Protein AF-A0AAW2X6I9-F1 (afdb_monomer)

Sequence (83 aa):
MAPYEALYGRRCRSPVCWDIEGLRQLEGPELVQETVEKIQIVKKCLKAAQDRQKSYVDKHRREMEYEVGDKVFLKGLAIGREF

Secondary structure (DSSP, 8-state):
--HHHHHHSS----GGG--HHHHHHHS-HHHHHHHHHHHHHHHHHHHHHHHHHHHHHHHHHS-----TT--------------

Radius of gyration: 26.08 Å; Cα contacts (8 Å, |Δi|>4): 17; chains: 1; bounding box: 50×42×64 Å

Solvent-accessible surface area (backbone atoms only — not comparable to full-atom values): 5428 Å² total; per-residue (Å²): 132,58,75,61,33,76,76,66,76,42,83,72,82,44,86,89,54,57,45,70,66,57,49,41,74,75,40,56,67,66,60,45,51,56,50,52,52,52,51,52,52,52,52,52,53,52,49,54,51,50,53,53,53,48,51,56,51,52,64,72,68,46,86,81,85,80,64,98,85,68,90,76,86,78,86,77,78,86,71,83,78,87,129

Organism: NCBI:txid2727402

Mean predicted aligned error: 15.66 Å
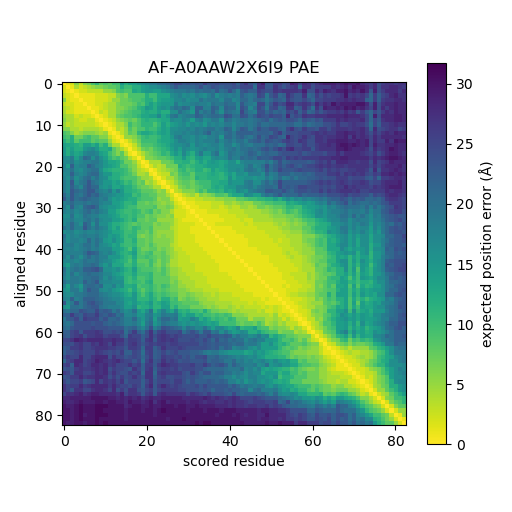
Foldseek 3Di:
DDPVCVVPVDDDPDPVPCPLVVVCVVPPPVVSVVVVVVVVVVVVVVVVVVVVVVVVVVVVPDDDDDDDPDDDDDDDDPPDDDD

pLDDT: mean 76.71, std 13.93, range [41.31, 97.19]

Structure (mmCIF, N/CA/C/O backbone):
data_AF-A0AAW2X6I9-F1
#
_entry.id   AF-A0AAW2X6I9-F1
#
loop_
_atom_site.group_PDB
_atom_site.id
_atom_site.type_symbol
_atom_site.label_atom_id
_atom_site.label_alt_id
_atom_site.label_comp_id
_atom_site.label_asym_id
_atom_site.label_entity_id
_atom_site.label_seq_id
_atom_site.pdbx_PDB_ins_code
_atom_site.Cartn_x
_atom_site.Cartn_y
_atom_site.Cartn_z
_atom_site.occupancy
_atom_site.B_iso_or_equiv
_atom_site.auth_seq_id
_atom_site.auth_comp_id
_atom_site.auth_asym_id
_atom_site.auth_atom_id
_atom_site.pdbx_PDB_model_num
ATOM 1 N N . MET A 1 1 ? -23.837 -12.862 2.749 1.00 62.75 1 MET A N 1
ATOM 2 C CA . MET A 1 1 ? -23.939 -13.458 4.096 1.00 62.75 1 MET A CA 1
ATOM 3 C C . MET A 1 1 ? -22.887 -14.545 4.193 1.00 62.75 1 MET A C 1
ATOM 5 O O . MET A 1 1 ? -22.814 -15.355 3.272 1.00 62.75 1 MET A O 1
ATOM 9 N N . ALA A 1 2 ? -22.012 -14.507 5.199 1.00 72.19 2 ALA A N 1
ATOM 10 C CA . ALA A 1 2 ? -20.973 -15.531 5.337 1.00 72.19 2 ALA A CA 1
ATOM 11 C C . ALA A 1 2 ? -21.609 -16.881 5.746 1.00 72.19 2 ALA A C 1
ATOM 13 O O . ALA A 1 2 ? -22.609 -16.865 6.466 1.00 72.19 2 A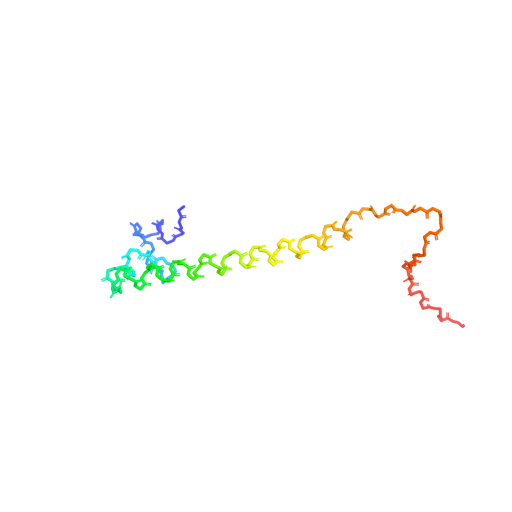LA A O 1
ATOM 14 N N . PRO A 1 3 ? -21.053 -18.044 5.345 1.00 83.12 3 PRO A N 1
ATOM 15 C CA . PRO A 1 3 ? -21.659 -19.360 5.605 1.00 83.12 3 PRO A CA 1
ATOM 16 C C . PRO A 1 3 ? -22.022 -19.625 7.076 1.00 83.12 3 PRO A C 1
ATOM 18 O O . PRO A 1 3 ? -23.049 -20.222 7.377 1.00 83.12 3 PRO A O 1
ATOM 21 N N . TYR A 1 4 ? -21.214 -19.123 8.008 1.00 80.19 4 TYR A N 1
ATOM 22 C CA . TYR A 1 4 ? -21.453 -19.246 9.447 1.00 80.19 4 TYR A CA 1
ATOM 23 C C . TYR A 1 4 ? -22.690 -18.471 9.933 1.00 80.19 4 TYR A C 1
ATOM 25 O O . TYR A 1 4 ? -23.427 -18.967 10.781 1.00 80.19 4 TYR A O 1
ATOM 33 N N . GLU A 1 5 ? -22.953 -17.278 9.390 1.00 87.81 5 GLU A N 1
ATOM 34 C CA . GLU A 1 5 ? -24.114 -16.463 9.782 1.00 87.81 5 GLU A CA 1
ATOM 35 C C . GLU A 1 5 ? -25.426 -17.132 9.361 1.00 87.81 5 GLU A C 1
ATOM 37 O O . GLU A 1 5 ? -26.407 -17.081 10.097 1.00 87.81 5 GLU A O 1
ATOM 42 N N . ALA A 1 6 ? -25.420 -17.812 8.211 1.00 86.50 6 ALA A N 1
ATOM 43 C CA . ALA A 1 6 ? -26.562 -18.577 7.723 1.00 86.50 6 ALA A CA 1
ATOM 44 C C . ALA A 1 6 ? -26.843 -19.833 8.567 1.00 86.50 6 ALA A C 1
ATOM 46 O O . ALA A 1 6 ? -28.002 -20.178 8.770 1.00 86.50 6 ALA A O 1
ATOM 47 N N . LEU A 1 7 ? -25.800 -20.501 9.073 1.00 87.12 7 LEU A N 1
ATOM 48 C CA . LEU A 1 7 ? -25.941 -21.725 9.871 1.00 87.12 7 LEU A CA 1
ATOM 49 C C . LEU A 1 7 ? -26.362 -21.459 11.318 1.00 87.12 7 LEU A C 1
ATOM 51 O O . LEU A 1 7 ? -27.140 -22.223 11.882 1.00 87.12 7 LEU A O 1
ATOM 55 N N . TYR A 1 8 ? -25.835 -20.398 11.930 1.00 85.00 8 TYR A N 1
ATOM 56 C CA . TYR A 1 8 ? -25.990 -20.171 13.370 1.00 85.00 8 TYR A CA 1
ATOM 57 C C . TYR A 1 8 ? -26.818 -18.935 13.719 1.00 85.00 8 TYR A C 1
ATOM 59 O O . TYR A 1 8 ? -27.046 -18.684 14.903 1.00 85.00 8 TYR A O 1
ATOM 67 N N . GLY A 1 9 ? -27.221 -18.122 12.735 1.00 84.56 9 GLY A N 1
ATOM 68 C CA . GLY A 1 9 ? -27.974 -16.885 12.969 1.00 84.56 9 GLY A CA 1
ATOM 69 C C . GLY A 1 9 ? -27.223 -15.852 13.819 1.00 84.56 9 GLY A C 1
ATOM 70 O O . GLY A 1 9 ? -27.818 -14.897 14.313 1.00 84.56 9 GLY A O 1
ATOM 71 N N . ARG A 1 10 ? -25.913 -16.043 14.028 1.00 78.12 10 ARG A N 1
ATOM 72 C CA . ARG A 1 10 ? -25.041 -15.150 14.795 1.00 78.12 10 ARG A CA 1
ATOM 73 C C . ARG A 1 10 ? -23.954 -14.590 13.895 1.00 78.12 10 ARG A C 1
ATOM 75 O O . ARG A 1 10 ? -23.403 -15.298 13.056 1.00 78.12 10 ARG A O 1
ATOM 82 N N . ARG A 1 11 ? -23.619 -13.318 14.114 1.00 74.62 11 ARG A N 1
ATOM 83 C CA . ARG A 1 11 ? -22.498 -12.640 13.450 1.00 74.62 11 ARG A CA 1
ATOM 84 C C . ARG A 1 11 ? -21.203 -13.391 13.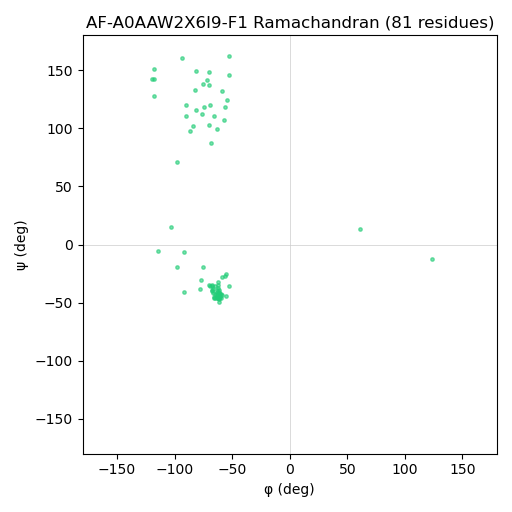767 1.00 74.62 11 ARG A C 1
ATOM 86 O O . ARG A 1 11 ? -20.952 -13.719 14.930 1.00 74.62 11 ARG A O 1
ATOM 93 N N . CYS A 1 12 ? -20.389 -13.667 12.748 1.00 71.56 12 CYS A N 1
ATOM 94 C CA . CYS A 1 12 ? -19.065 -14.260 12.939 1.00 71.56 12 CYS A CA 1
ATOM 95 C C . CYS A 1 12 ? -18.228 -13.418 13.909 1.00 71.56 12 CYS A C 1
ATOM 97 O O . CYS A 1 12 ? -17.962 -12.252 13.633 1.00 71.56 12 CYS A O 1
ATOM 99 N N . ARG A 1 13 ? -17.722 -14.029 14.986 1.00 68.31 13 ARG A N 1
ATOM 100 C CA . ARG A 1 13 ? -16.619 -13.475 15.788 1.00 68.31 13 ARG A CA 1
ATOM 101 C C . ARG A 1 13 ? -15.309 -14.128 15.353 1.00 68.31 13 ARG A C 1
ATOM 103 O O . ARG A 1 13 ? -14.774 -14.986 16.043 1.00 68.31 13 ARG A O 1
ATOM 110 N N . SER A 1 14 ? -14.844 -13.787 14.157 1.00 65.19 14 SER A N 1
ATOM 111 C CA . SER A 1 14 ? -13.485 -14.134 13.729 1.00 65.19 14 SER A CA 1
ATOM 112 C C . SER A 1 14 ? -12.498 -13.107 14.311 1.00 65.19 14 SER A C 1
ATOM 114 O O . SER A 1 14 ? -12.887 -11.950 14.461 1.00 65.19 14 SER A O 1
ATOM 116 N N . PRO A 1 15 ? -11.235 -13.470 14.608 1.00 59.56 15 PRO A N 1
ATOM 117 C CA . PRO A 1 15 ? -10.190 -12.502 14.967 1.00 59.56 15 PRO A CA 1
ATOM 118 C C . PRO A 1 15 ? -9.984 -11.422 13.893 1.00 59.56 15 PRO A C 1
ATOM 120 O O . PRO A 1 15 ? -9.615 -10.297 14.195 1.00 59.56 15 PRO A O 1
ATOM 123 N N . VAL A 1 16 ? -10.285 -11.747 12.632 1.00 58.38 16 VAL A N 1
ATOM 124 C CA . VAL A 1 16 ? -10.284 -10.802 11.500 1.00 58.38 16 VAL A CA 1
ATOM 125 C C . VAL A 1 16 ? -11.515 -9.879 11.531 1.00 58.38 16 VAL A C 1
ATOM 127 O O . VAL A 1 16 ? -11.517 -8.821 10.915 1.00 58.38 16 VAL A O 1
ATOM 130 N N . CYS A 1 17 ? -12.564 -10.272 12.257 1.00 55.31 17 CYS A N 1
ATOM 131 C CA . CYS A 1 17 ? -13.797 -9.519 12.486 1.00 55.31 17 CYS A CA 1
ATOM 132 C C . CYS A 1 17 ? -13.841 -8.876 13.882 1.00 55.31 17 CYS A C 1
ATOM 134 O O . CYS A 1 17 ? -14.921 -8.478 14.322 1.00 55.31 17 CYS A O 1
ATOM 136 N N . TRP A 1 18 ? -12.710 -8.794 14.598 1.00 59.22 18 TRP A N 1
ATOM 137 C CA . TRP A 1 18 ? -12.584 -7.815 15.672 1.00 59.22 18 TRP A CA 1
ATOM 138 C C . TRP A 1 18 ? -12.687 -6.450 15.022 1.00 59.22 18 TRP A C 1
ATOM 140 O O . TRP A 1 18 ? -11.760 -5.969 14.373 1.00 59.22 18 TRP A O 1
ATOM 150 N N . ASP A 1 19 ? -13.886 -5.892 15.117 1.00 60.47 19 ASP A N 1
ATOM 151 C CA . ASP A 1 19 ? -14.149 -4.549 14.664 1.00 60.47 19 ASP A CA 1
ATOM 152 C C . ASP A 1 19 ? -13.130 -3.616 15.321 1.00 60.47 19 ASP A C 1
ATOM 154 O O . ASP A 1 19 ? -12.719 -3.827 16.469 1.00 60.47 19 ASP A O 1
ATOM 158 N N . ILE A 1 20 ? -12.724 -2.575 14.603 1.00 56.72 20 ILE A N 1
ATOM 159 C CA . ILE A 1 20 ? -11.809 -1.556 15.135 1.00 56.72 20 ILE A CA 1
ATOM 160 C C . ILE A 1 20 ? -12.398 -0.968 16.435 1.00 56.72 20 ILE A C 1
ATOM 162 O O . ILE A 1 20 ? -11.671 -0.538 17.325 1.00 56.72 20 ILE A O 1
ATOM 166 N N . GLU A 1 21 ? -13.723 -1.024 16.581 1.00 57.62 21 GLU A N 1
ATOM 167 C CA . GLU A 1 21 ? -14.473 -0.680 17.788 1.00 57.62 21 GLU A CA 1
ATOM 168 C C . GLU A 1 21 ? -14.154 -1.567 19.005 1.00 57.62 21 GLU A C 1
ATOM 170 O O . GLU A 1 21 ? -14.058 -1.052 20.118 1.00 57.62 21 GLU A O 1
ATOM 175 N N . GLY A 1 22 ? -13.933 -2.873 18.817 1.00 61.50 22 GLY A N 1
ATOM 176 C CA . GLY A 1 22 ? -13.516 -3.783 19.891 1.00 61.50 22 GLY A CA 1
ATOM 177 C C . GLY A 1 22 ? -12.081 -3.516 20.348 1.00 61.50 22 GLY A C 1
ATOM 178 O O . GLY A 1 22 ? -11.793 -3.572 21.540 1.00 61.50 22 GLY A O 1
ATOM 179 N N . LEU A 1 23 ? -11.212 -3.132 19.408 1.00 60.44 23 LEU A N 1
ATOM 180 C CA . LEU A 1 23 ? -9.869 -2.631 19.708 1.00 60.44 23 LEU A CA 1
ATOM 181 C C . LEU A 1 23 ? -9.911 -1.274 20.426 1.00 60.44 23 LEU A C 1
ATOM 183 O O . LEU A 1 23 ? -9.177 -1.115 21.387 1.00 60.44 23 LEU A O 1
ATOM 187 N N . ARG A 1 24 ? -10.811 -0.346 20.057 1.00 58.97 24 ARG A N 1
ATOM 188 C CA . ARG A 1 24 ? -11.028 0.935 20.776 1.00 58.97 24 ARG A CA 1
ATOM 189 C C . ARG A 1 24 ? -11.508 0.775 22.211 1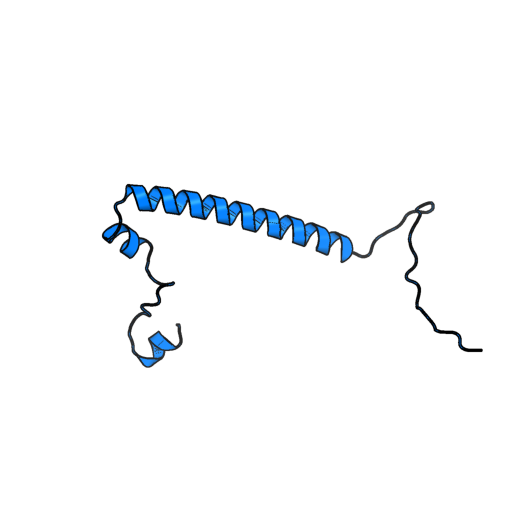.00 58.97 24 ARG A C 1
ATOM 191 O O . ARG A 1 24 ? -11.258 1.656 23.027 1.00 58.97 24 ARG A O 1
ATOM 198 N N . GLN A 1 25 ? -12.278 -0.273 22.494 1.00 62.78 25 GLN A N 1
ATOM 199 C CA . GLN A 1 25 ? -12.750 -0.548 23.852 1.00 62.78 25 GLN A CA 1
ATOM 200 C C . GLN A 1 25 ? -11.662 -1.166 24.733 1.00 62.78 25 GLN A C 1
ATOM 202 O O . GLN A 1 25 ? -11.691 -0.954 25.943 1.00 62.78 25 GLN A O 1
ATOM 207 N N . LEU A 1 26 ? -10.735 -1.933 24.149 1.00 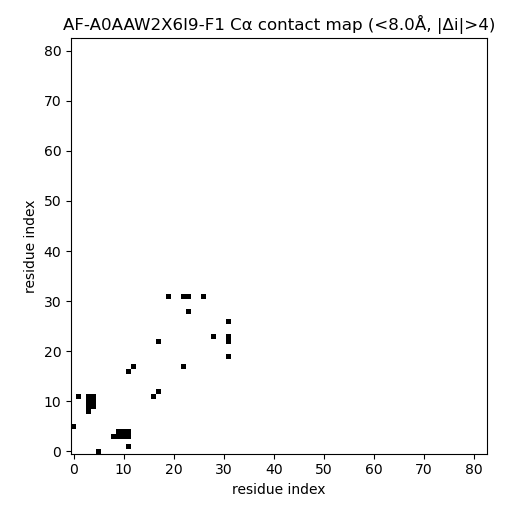67.06 26 LEU A N 1
ATOM 208 C CA . LEU A 1 26 ? -9.684 -2.640 24.887 1.00 67.06 26 LEU A CA 1
ATOM 209 C C . LEU A 1 26 ? -8.397 -1.816 25.015 1.00 67.06 26 LEU A C 1
ATOM 211 O O . LEU A 1 26 ? -7.764 -1.813 26.067 1.00 67.06 26 LEU A O 1
ATOM 215 N N . GLU A 1 27 ? -8.022 -1.125 23.942 1.00 65.50 27 GLU A N 1
ATOM 216 C CA . GLU A 1 27 ? -6.845 -0.274 23.844 1.00 65.50 27 GLU A CA 1
ATOM 217 C C . GLU A 1 27 ? -7.303 1.160 23.576 1.00 65.50 27 GLU A C 1
ATOM 219 O O . GLU A 1 27 ? -8.128 1.413 22.699 1.00 65.50 27 GLU A O 1
ATOM 224 N N . GLY A 1 28 ? -6.821 2.102 24.388 1.00 79.12 28 GLY A N 1
ATOM 225 C CA . GLY A 1 28 ? -7.309 3.479 24.415 1.00 79.12 28 GLY A CA 1
ATOM 226 C C . GLY A 1 28 ? -7.333 4.188 23.048 1.00 79.12 28 GLY A C 1
ATOM 227 O O . GLY A 1 28 ? -6.666 3.780 22.090 1.00 79.12 28 GLY A O 1
ATOM 228 N N . PRO A 1 29 ? -8.094 5.291 22.937 1.00 79.38 29 PRO A N 1
ATOM 229 C CA . PRO A 1 29 ? -8.339 5.974 21.669 1.00 79.38 29 PRO A CA 1
ATOM 230 C C . PRO A 1 29 ? -7.065 6.470 20.968 1.00 79.38 29 PRO A C 1
ATOM 232 O O . PRO A 1 29 ? -7.071 6.522 19.735 1.00 79.38 29 PRO A O 1
ATOM 235 N N . GLU A 1 30 ? -5.987 6.789 21.699 1.00 84.19 30 GLU A N 1
ATOM 236 C CA . GLU A 1 30 ? -4.711 7.192 21.089 1.00 84.19 30 GLU A CA 1
ATOM 237 C C . GLU A 1 30 ? -4.055 6.047 20.301 1.00 84.19 30 GLU A C 1
ATOM 239 O O . GLU A 1 30 ? -3.668 6.233 19.146 1.00 84.19 30 GLU A O 1
ATOM 244 N N . LEU A 1 31 ? -3.994 4.841 20.878 1.00 82.12 31 LEU A N 1
ATOM 245 C CA . LEU A 1 31 ? -3.380 3.670 20.237 1.00 82.12 31 LEU A CA 1
ATOM 246 C C . LEU A 1 31 ? -4.150 3.252 18.982 1.00 82.12 31 LEU A C 1
ATOM 248 O O . LEU A 1 31 ? -3.563 2.869 17.964 1.00 82.12 31 LEU A O 1
ATOM 252 N N . VAL A 1 32 ? -5.477 3.385 19.004 1.00 82.56 32 VAL A N 1
ATOM 253 C CA . VAL A 1 32 ? -6.283 3.121 17.808 1.00 82.56 32 VAL A CA 1
ATOM 254 C C . VAL A 1 32 ? -6.005 4.134 16.703 1.00 82.56 32 VAL A C 1
ATOM 256 O O . VAL A 1 32 ? -5.915 3.753 15.537 1.00 82.56 32 VAL A O 1
ATOM 259 N N . GLN A 1 33 ? -5.864 5.419 17.023 1.00 84.50 33 GLN A N 1
ATOM 260 C CA . GLN A 1 33 ? -5.542 6.420 16.003 1.00 84.50 33 GLN A CA 1
ATOM 261 C C . GLN A 1 33 ? -4.167 6.150 15.382 1.00 84.50 33 GLN A C 1
ATOM 263 O O . GLN A 1 33 ? -4.058 6.079 14.155 1.00 84.50 33 GLN A O 1
ATOM 268 N N . GLU A 1 34 ? -3.156 5.877 16.208 1.00 87.62 34 GLU A N 1
ATOM 269 C CA . GLU A 1 34 ? -1.802 5.577 15.735 1.00 87.62 34 GLU A CA 1
ATOM 270 C C . GLU A 1 34 ? -1.764 4.318 14.845 1.00 87.62 34 GLU A C 1
ATOM 272 O O . GLU A 1 34 ? -1.112 4.287 13.795 1.00 87.62 34 GLU A O 1
ATOM 277 N N . THR A 1 35 ? -2.494 3.265 15.224 1.00 86.06 35 THR A N 1
ATOM 278 C CA . THR A 1 35 ? -2.572 2.034 14.422 1.00 86.06 35 THR A CA 1
ATOM 279 C C . THR A 1 35 ? -3.308 2.256 13.104 1.00 86.06 35 THR A C 1
ATOM 281 O O . THR A 1 35 ? -2.851 1.768 12.066 1.00 86.06 35 THR A O 1
ATOM 284 N N . VAL A 1 36 ? -4.393 3.034 13.092 1.00 88.12 36 VAL A N 1
ATOM 285 C CA . VAL A 1 36 ? -5.116 3.383 11.860 1.00 88.12 36 VAL A CA 1
ATOM 286 C C . VAL A 1 36 ? -4.216 4.153 10.893 1.00 88.12 36 VAL A C 1
ATOM 288 O O . VAL A 1 36 ? -4.188 3.823 9.703 1.00 88.12 36 VAL A O 1
ATOM 291 N N . GLU A 1 37 ? -3.441 5.123 11.376 1.00 91.81 37 GLU A N 1
ATOM 292 C CA . GLU A 1 37 ? -2.493 5.877 10.549 1.00 91.81 37 GLU A CA 1
ATOM 293 C C . GLU A 1 37 ? -1.423 4.967 9.934 1.00 91.81 37 GLU A C 1
ATOM 295 O O . GLU A 1 37 ? -1.201 4.989 8.716 1.00 91.81 37 GLU A O 1
ATOM 300 N N . LYS A 1 38 ? -0.819 4.084 10.738 1.00 92.12 38 LYS A N 1
ATOM 301 C CA . LYS A 1 38 ? 0.164 3.102 10.251 1.00 92.12 38 LYS A CA 1
ATOM 302 C C . LYS A 1 38 ? -0.441 2.161 9.207 1.00 92.12 38 LYS A C 1
ATOM 304 O O . LYS A 1 38 ? 0.170 1.925 8.162 1.00 92.12 38 LYS A O 1
ATOM 309 N N . ILE A 1 39 ? -1.664 1.675 9.427 1.00 91.44 39 ILE A N 1
ATOM 310 C CA . ILE A 1 39 ? -2.384 0.830 8.461 1.00 91.44 39 ILE A CA 1
ATOM 311 C C . ILE A 1 39 ? -2.616 1.584 7.145 1.00 91.44 39 ILE A C 1
ATOM 313 O O . ILE A 1 39 ? -2.461 1.001 6.066 1.00 91.44 39 ILE A O 1
ATOM 317 N N . GLN A 1 40 ? -2.968 2.871 7.196 1.00 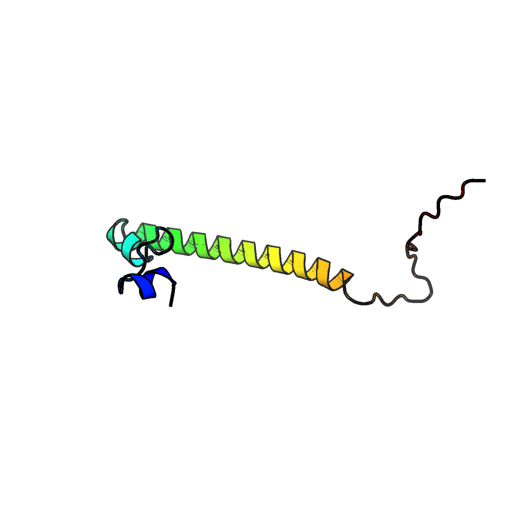93.88 40 GLN A N 1
ATOM 318 C CA . GLN A 1 40 ? -3.143 3.681 5.989 1.00 93.88 40 GLN A CA 1
ATOM 319 C C . GLN A 1 40 ? -1.838 3.826 5.200 1.00 93.88 40 GLN A C 1
ATOM 321 O O . GLN A 1 40 ? -1.861 3.717 3.970 1.00 93.88 40 GLN A O 1
ATOM 326 N N . ILE A 1 41 ? -0.706 4.029 5.879 1.00 96.00 41 ILE A N 1
ATOM 327 C CA . ILE A 1 41 ? 0.616 4.093 5.238 1.00 96.00 41 ILE A CA 1
ATOM 328 C C . ILE A 1 41 ? 0.929 2.766 4.539 1.00 96.00 41 ILE A C 1
ATOM 330 O O . ILE A 1 41 ? 1.240 2.756 3.347 1.00 96.00 41 ILE A O 1
ATOM 334 N N . VAL A 1 42 ? 0.765 1.640 5.237 1.00 96.38 42 VAL A N 1
ATOM 335 C CA . VAL A 1 42 ? 1.019 0.301 4.676 1.00 96.38 42 VAL A CA 1
ATOM 336 C C . VAL A 1 42 ? 0.139 0.034 3.453 1.00 96.38 42 VAL A C 1
ATOM 338 O O . VAL A 1 42 ? 0.639 -0.424 2.423 1.00 96.38 42 VAL A O 1
ATOM 341 N N . LYS A 1 43 ? -1.152 0.389 3.510 1.00 95.94 43 LYS A N 1
ATOM 342 C CA . LYS A 1 43 ? -2.071 0.272 2.365 1.00 95.94 43 LYS A CA 1
ATOM 343 C C . LYS A 1 43 ? -1.615 1.102 1.163 1.00 95.94 43 LYS A C 1
ATOM 345 O O . LYS A 1 43 ? -1.667 0.605 0.037 1.00 95.94 43 LYS A O 1
ATOM 350 N N . LYS A 1 44 ? -1.155 2.340 1.379 1.00 96.88 44 LYS A N 1
ATOM 351 C CA . LYS A 1 44 ? -0.621 3.197 0.303 1.00 96.88 44 LYS A CA 1
ATOM 352 C C . LYS A 1 44 ? 0.629 2.582 -0.329 1.00 96.88 44 LYS A C 1
ATOM 354 O O . LYS A 1 44 ? 0.707 2.515 -1.554 1.00 96.88 44 LYS A O 1
ATOM 359 N N . CYS A 1 45 ? 1.562 2.084 0.482 1.00 97.12 45 CYS A N 1
ATOM 360 C CA . CYS A 1 45 ? 2.781 1.428 0.002 1.00 97.12 45 CYS A CA 1
ATOM 361 C C . CYS A 1 45 ? 2.476 0.162 -0.813 1.00 97.12 45 CYS A C 1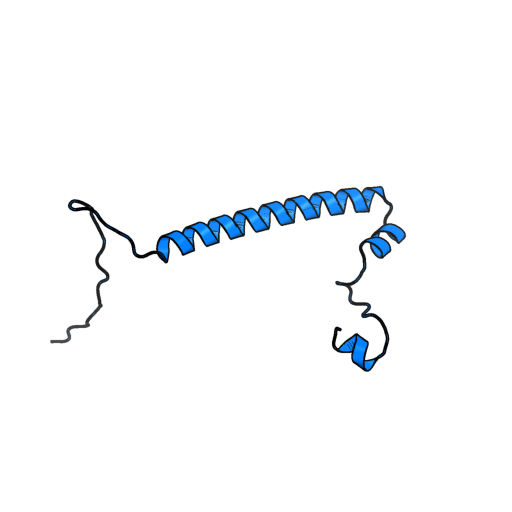
ATOM 363 O O . CYS A 1 45 ? 3.015 -0.005 -1.907 1.00 97.12 45 CYS A O 1
ATOM 365 N N . LEU A 1 46 ? 1.573 -0.694 -0.322 1.00 97.19 46 LEU A N 1
ATOM 366 C CA . LEU A 1 46 ? 1.127 -1.896 -1.035 1.00 97.19 46 LEU A CA 1
ATOM 367 C C . LEU A 1 46 ? 0.496 -1.556 -2.385 1.00 97.19 46 LEU A C 1
ATOM 369 O O . LEU A 1 46 ? 0.847 -2.166 -3.394 1.00 97.19 46 LEU A O 1
ATOM 373 N N . LYS A 1 47 ? -0.391 -0.557 -2.415 1.00 96.75 47 LYS A N 1
ATOM 374 C CA . LYS A 1 47 ? -1.032 -0.114 -3.655 1.00 96.75 47 LYS A CA 1
ATOM 375 C C . LYS A 1 47 ? -0.004 0.406 -4.661 1.00 96.75 47 LYS A C 1
ATOM 377 O O . LYS A 1 47 ? -0.003 -0.032 -5.803 1.00 96.75 47 LYS A O 1
ATOM 382 N N . ALA A 1 48 ? 0.933 1.246 -4.222 1.00 95.38 48 ALA A N 1
ATOM 383 C CA . ALA A 1 48 ? 1.997 1.751 -5.086 1.00 95.38 48 ALA A CA 1
ATOM 384 C C . ALA A 1 48 ? 2.892 0.628 -5.646 1.00 95.38 48 ALA A C 1
ATOM 386 O O . ALA A 1 48 ? 3.290 0.678 -6.809 1.00 95.38 48 ALA A O 1
ATOM 387 N N . ALA A 1 49 ? 3.206 -0.396 -4.846 1.00 95.00 49 ALA A N 1
ATOM 388 C CA . ALA A 1 49 ? 3.961 -1.558 -5.312 1.00 95.00 49 ALA A CA 1
ATOM 389 C C . ALA A 1 49 ? 3.175 -2.372 -6.355 1.00 95.00 49 ALA A C 1
ATOM 391 O O . ALA A 1 49 ? 3.727 -2.712 -7.404 1.00 95.00 49 ALA A O 1
ATOM 392 N N . GLN A 1 50 ? 1.885 -2.622 -6.108 1.00 95.44 50 GLN A N 1
ATOM 393 C CA . GLN A 1 50 ? 1.001 -3.300 -7.062 1.00 95.44 50 GLN A CA 1
ATOM 394 C C . GLN A 1 50 ? 0.876 -2.524 -8.375 1.00 95.44 50 GLN A C 1
ATOM 396 O O . GLN A 1 50 ? 1.008 -3.117 -9.444 1.00 95.44 50 GLN A O 1
ATOM 401 N N . ASP A 1 51 ? 0.690 -1.206 -8.313 1.00 94.25 51 ASP A N 1
ATOM 402 C CA . ASP A 1 51 ? 0.579 -0.352 -9.498 1.00 94.25 51 ASP A CA 1
ATOM 403 C C . ASP A 1 51 ? 1.877 -0.368 -10.326 1.00 94.25 51 ASP A C 1
ATOM 405 O O . ASP A 1 51 ? 1.832 -0.456 -11.556 1.00 94.25 51 ASP A O 1
ATOM 409 N N . ARG A 1 52 ? 3.051 -0.365 -9.673 1.00 89.62 52 ARG A N 1
ATOM 410 C CA . ARG A 1 52 ? 4.355 -0.519 -10.349 1.00 89.62 52 ARG A CA 1
ATOM 411 C C . ARG A 1 52 ? 4.481 -1.868 -11.050 1.00 89.62 52 ARG A C 1
ATOM 413 O O . ARG A 1 52 ? 4.904 -1.917 -12.205 1.00 89.62 52 ARG A O 1
ATOM 420 N N . GLN A 1 53 ? 4.109 -2.950 -10.370 1.00 88.81 53 GLN A N 1
ATOM 421 C CA . GLN A 1 53 ? 4.156 -4.294 -10.943 1.00 88.81 53 GLN A CA 1
ATOM 422 C C . GLN A 1 53 ? 3.200 -4.417 -12.134 1.00 88.81 53 GLN A C 1
ATOM 424 O O . GLN A 1 53 ? 3.578 -4.939 -13.182 1.00 88.81 53 GLN A O 1
ATOM 429 N N . LYS A 1 54 ? 1.989 -3.870 -12.002 1.00 88.56 54 LYS A N 1
ATOM 430 C CA . LYS A 1 54 ? 0.986 -3.845 -13.065 1.00 88.56 54 LYS A CA 1
ATOM 431 C C . LYS A 1 54 ? 1.457 -3.036 -14.274 1.00 88.56 54 LYS A C 1
ATOM 433 O O . LYS A 1 54 ? 1.355 -3.524 -15.386 1.00 88.56 54 LYS A O 1
ATOM 438 N N . SER A 1 55 ? 2.064 -1.869 -14.061 1.00 85.25 55 SER A N 1
ATOM 439 C CA . SER A 1 55 ? 2.690 -1.060 -15.118 1.00 85.25 55 SER A CA 1
ATOM 440 C C . SER A 1 55 ? 3.745 -1.836 -15.915 1.00 85.25 55 SER A C 1
ATOM 442 O O . SER A 1 55 ? 3.746 -1.783 -17.143 1.00 85.25 55 SER A O 1
ATOM 444 N N . TYR A 1 56 ? 4.619 -2.589 -15.240 1.00 78.06 56 TYR A N 1
ATOM 445 C CA . TYR A 1 56 ? 5.628 -3.411 -15.914 1.00 78.06 56 TYR A CA 1
ATOM 446 C C . TYR A 1 56 ? 4.990 -4.530 -16.745 1.00 78.06 56 TYR A C 1
ATOM 448 O O . TYR A 1 56 ? 5.334 -4.719 -17.907 1.00 78.06 56 TYR A O 1
ATOM 456 N N . VAL A 1 57 ? 4.013 -5.235 -16.172 1.00 78.31 57 VAL A N 1
ATOM 457 C CA . VAL A 1 57 ? 3.292 -6.307 -16.870 1.00 78.31 57 VAL A CA 1
ATOM 458 C C . VAL A 1 57 ? 2.484 -5.766 -18.051 1.00 78.31 57 VAL A C 1
ATOM 460 O O . VAL A 1 57 ? 2.506 -6.365 -19.121 1.00 78.31 57 VAL A O 1
ATOM 463 N N . ASP A 1 58 ? 1.804 -4.634 -17.890 1.00 79.44 58 ASP A N 1
ATOM 464 C CA . ASP A 1 58 ? 0.983 -4.024 -18.937 1.00 79.44 58 ASP A CA 1
ATOM 465 C C . ASP A 1 58 ? 1.844 -3.507 -20.100 1.00 79.44 58 ASP A C 1
ATOM 467 O O . ASP A 1 58 ? 1.442 -3.646 -21.253 1.00 79.44 58 ASP A O 1
ATOM 471 N N . LYS A 1 59 ? 3.046 -2.974 -19.832 1.00 71.88 59 LYS A N 1
ATOM 472 C CA . LYS A 1 59 ? 4.016 -2.605 -20.883 1.00 71.88 59 LYS A CA 1
ATOM 473 C C . LYS A 1 59 ? 4.470 -3.807 -21.710 1.00 71.88 59 LYS A C 1
ATOM 475 O O . LYS A 1 59 ? 4.665 -3.671 -22.910 1.00 71.88 59 LYS A O 1
ATOM 480 N N . HIS A 1 60 ? 4.588 -4.971 -21.080 1.00 66.88 60 HIS A N 1
ATOM 481 C CA . HIS A 1 60 ? 5.061 -6.201 -21.724 1.00 66.88 60 HIS A CA 1
ATOM 482 C C . HIS A 1 60 ? 3.924 -7.059 -22.295 1.00 66.88 60 HIS A C 1
ATOM 484 O O . HIS A 1 60 ? 4.186 -8.067 -22.946 1.00 66.88 60 HIS A O 1
ATOM 490 N N . ARG A 1 61 ? 2.665 -6.684 -22.030 1.00 64.88 61 ARG A N 1
ATOM 491 C CA . ARG A 1 61 ? 1.452 -7.316 -22.575 1.00 64.88 61 ARG A CA 1
ATOM 492 C C . ARG A 1 61 ? 0.863 -6.586 -23.778 1.00 64.88 61 ARG A C 1
ATOM 494 O O . ARG A 1 61 ? 0.056 -7.186 -24.481 1.00 64.88 61 ARG A O 1
ATOM 501 N N . ARG A 1 62 ? 1.205 -5.314 -23.995 1.00 64.81 62 ARG A N 1
ATOM 502 C CA . ARG A 1 62 ? 0.846 -4.604 -25.230 1.00 64.81 62 ARG A CA 1
ATOM 503 C C . ARG A 1 62 ? 1.694 -5.146 -26.378 1.00 64.81 62 ARG A C 1
ATOM 505 O O . ARG A 1 62 ? 2.870 -5.440 -26.175 1.00 64.81 62 ARG A O 1
ATOM 512 N N . GLU A 1 63 ? 1.098 -5.276 -27.560 1.00 65.44 63 GLU A N 1
ATOM 513 C CA . GLU A 1 63 ? 1.860 -5.507 -28.789 1.00 65.44 63 GLU A CA 1
ATOM 514 C C . GLU A 1 63 ? 2.871 -4.362 -28.922 1.00 65.44 63 GLU A C 1
ATOM 516 O O . GLU A 1 63 ? 2.505 -3.188 -28.883 1.00 65.44 63 GLU A O 1
ATOM 521 N N . MET A 1 64 ? 4.159 -4.704 -28.919 1.00 70.00 64 MET A N 1
ATOM 522 C CA . MET A 1 64 ? 5.235 -3.722 -28.958 1.00 70.00 64 MET A CA 1
ATOM 523 C C . MET A 1 64 ? 5.419 -3.302 -30.418 1.00 70.00 64 MET A C 1
ATOM 525 O O . MET A 1 64 ? 5.747 -4.137 -31.259 1.00 70.00 64 MET A O 1
ATOM 529 N N . GLU A 1 65 ? 5.154 -2.033 -30.723 1.00 74.94 65 GLU A N 1
ATOM 530 C CA . GLU A 1 65 ? 5.420 -1.440 -32.035 1.00 74.94 65 GLU A CA 1
ATOM 531 C C . GLU A 1 65 ? 6.895 -1.022 -32.094 1.00 74.94 65 GLU A C 1
ATOM 533 O O . GLU A 1 65 ? 7.411 -0.426 -31.147 1.00 74.94 65 GLU A O 1
ATOM 538 N N . TYR A 1 66 ? 7.580 -1.372 -33.182 1.00 79.06 66 TYR A N 1
ATOM 539 C CA . TYR A 1 66 ? 8.997 -1.073 -33.398 1.00 79.06 66 TYR A CA 1
ATOM 540 C C . TYR A 1 66 ? 9.155 -0.217 -34.650 1.00 79.06 66 TYR A C 1
ATOM 542 O O . TYR A 1 66 ? 8.472 -0.463 -35.650 1.00 79.06 66 TYR A O 1
ATOM 550 N N . GLU A 1 67 ? 10.076 0.743 -34.623 1.00 83.12 67 GLU A N 1
ATOM 551 C CA . GLU A 1 67 ? 10.414 1.541 -35.799 1.00 83.12 67 GLU A CA 1
ATOM 552 C C . GLU A 1 67 ? 11.606 0.950 -36.566 1.00 83.12 67 GLU A C 1
ATOM 554 O O . GLU A 1 67 ? 12.403 0.148 -36.064 1.00 83.12 67 GLU A O 1
ATOM 559 N N . VAL A 1 68 ? 11.735 1.339 -37.837 1.00 80.50 68 VAL A N 1
ATOM 560 C CA . VAL A 1 68 ? 12.842 0.896 -38.690 1.00 80.50 68 VAL A CA 1
ATOM 561 C C . VAL A 1 68 ? 14.156 1.464 -38.145 1.00 80.50 68 VAL A C 1
ATOM 563 O O . VAL A 1 68 ? 14.407 2.661 -38.236 1.00 80.50 68 VAL A O 1
ATOM 566 N N . GLY A 1 69 ? 15.011 0.588 -37.610 1.00 86.81 69 GLY A N 1
ATOM 567 C CA . GLY A 1 69 ? 16.295 0.950 -36.993 1.00 86.81 69 GLY A CA 1
ATOM 568 C C . GLY A 1 69 ? 16.450 0.472 -35.547 1.00 86.81 69 GLY A C 1
ATOM 569 O O . GLY A 1 69 ? 17.572 0.458 -35.032 1.00 86.81 69 GLY A O 1
ATOM 570 N N . ASP A 1 70 ? 15.366 0.017 -34.914 1.00 86.50 70 ASP A N 1
ATOM 571 C CA . ASP A 1 70 ? 15.397 -0.517 -33.553 1.00 86.50 70 ASP A CA 1
ATOM 572 C C . ASP A 1 70 ? 16.119 -1.871 -33.469 1.00 86.50 70 ASP A C 1
ATOM 574 O O . ASP A 1 70 ? 15.930 -2.777 -34.284 1.00 86.50 70 ASP A O 1
ATOM 578 N N . LYS A 1 71 ? 16.948 -2.038 -32.432 1.00 83.56 71 LYS A N 1
ATOM 579 C CA . LYS A 1 71 ? 17.611 -3.313 -32.128 1.00 83.56 71 LYS A CA 1
ATOM 580 C C . LYS A 1 71 ? 16.732 -4.137 -31.191 1.00 83.56 71 LYS A C 1
ATOM 582 O O . LYS A 1 71 ? 16.613 -3.807 -30.013 1.00 83.56 71 LYS A O 1
ATOM 587 N N . VAL A 1 72 ? 16.168 -5.232 -31.699 1.00 80.75 72 VAL A N 1
ATOM 588 C CA . VAL A 1 72 ? 15.291 -6.140 -30.940 1.00 80.75 72 VAL A CA 1
ATOM 589 C C . VAL A 1 72 ? 15.871 -7.549 -30.843 1.00 80.75 72 VAL A C 1
ATOM 591 O O . VAL A 1 72 ? 16.590 -8.006 -31.732 1.00 80.75 72 VAL A O 1
ATOM 594 N N . PHE A 1 73 ? 15.543 -8.258 -29.763 1.00 78.50 73 PHE A N 1
ATOM 595 C CA . PHE A 1 73 ? 15.892 -9.668 -29.605 1.00 78.50 73 PHE A CA 1
ATOM 596 C C . PHE A 1 73 ? 14.779 -10.545 -30.174 1.00 78.50 73 PHE A C 1
ATOM 598 O O . PHE A 1 73 ? 13.639 -10.500 -29.713 1.00 78.50 73 PHE A O 1
ATOM 605 N N . LEU A 1 74 ? 15.116 -11.371 -31.163 1.00 77.19 74 LEU A N 1
ATOM 606 C CA . LEU A 1 74 ? 14.188 -12.357 -31.703 1.00 77.19 74 LEU A CA 1
ATOM 607 C C . LEU A 1 74 ? 14.044 -13.527 -30.728 1.00 77.19 74 LEU A C 1
ATOM 609 O O . LEU A 1 74 ? 15.025 -14.027 -30.174 1.00 77.19 74 LEU A O 1
ATOM 613 N N . LYS A 1 75 ? 12.809 -13.998 -30.540 1.00 73.81 75 LYS A N 1
ATOM 614 C CA . LYS A 1 75 ? 12.540 -15.192 -29.739 1.00 73.81 75 LYS A CA 1
ATOM 615 C C . LYS A 1 75 ? 13.058 -16.422 -30.488 1.00 73.81 75 LYS A C 1
ATOM 617 O O . LYS A 1 75 ? 12.428 -16.889 -31.432 1.00 73.81 75 LYS A O 1
ATOM 622 N N . GLY A 1 76 ? 14.206 -16.945 -30.067 1.00 71.69 76 GLY A N 1
ATOM 623 C CA . GLY A 1 76 ? 14.746 -18.194 -30.596 1.00 71.69 76 GLY A CA 1
ATOM 624 C C . GLY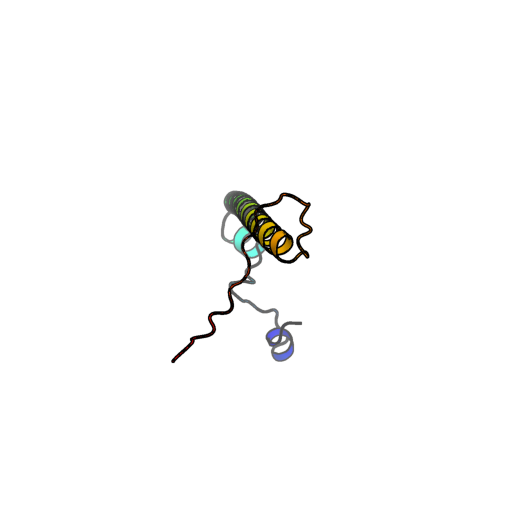 A 1 76 ? 13.897 -19.386 -30.154 1.00 71.69 76 GLY A C 1
ATOM 625 O O . GLY A 1 76 ? 13.761 -19.645 -28.959 1.00 71.69 76 GLY A O 1
ATOM 626 N N . LEU A 1 77 ? 13.335 -20.130 -31.107 1.00 57.81 77 LEU A N 1
ATOM 627 C CA . LEU A 1 77 ? 12.908 -21.505 -30.859 1.00 57.81 77 LEU A CA 1
ATOM 628 C C . LEU A 1 77 ? 14.170 -22.367 -30.850 1.00 57.81 77 LEU A C 1
ATOM 630 O O . LEU A 1 77 ? 14.826 -22.519 -31.879 1.00 57.81 77 LEU A O 1
ATOM 634 N N . ALA A 1 78 ? 14.518 -22.913 -29.685 1.00 61.25 78 ALA A N 1
ATOM 635 C CA . ALA A 1 78 ? 15.537 -23.945 -29.584 1.00 61.25 78 ALA A CA 1
ATOM 636 C C . ALA A 1 78 ? 15.000 -25.218 -30.255 1.00 61.25 78 ALA A C 1
ATOM 638 O O . ALA A 1 78 ? 14.370 -26.058 -29.618 1.00 61.25 78 ALA A O 1
ATOM 639 N N . ILE A 1 79 ? 15.198 -25.329 -31.566 1.00 58.38 79 ILE A N 1
ATOM 640 C CA . ILE A 1 79 ? 15.040 -26.589 -32.282 1.00 58.38 79 ILE A CA 1
ATOM 641 C C . ILE A 1 79 ? 16.373 -27.307 -32.104 1.00 58.38 79 ILE A C 1
ATOM 643 O O . ILE A 1 79 ? 17.365 -26.940 -32.733 1.00 58.38 79 ILE A O 1
ATOM 647 N N . GLY A 1 80 ? 16.411 -28.285 -31.199 1.00 57.38 80 GLY A N 1
ATOM 648 C CA . GLY A 1 80 ? 17.524 -29.223 -31.127 1.00 57.38 80 GLY A CA 1
ATOM 649 C C . GLY A 1 80 ? 17.672 -29.905 -32.484 1.00 57.38 80 GLY A C 1
ATOM 650 O O . GLY A 1 80 ? 16.822 -30.702 -32.870 1.00 57.38 80 GLY A O 1
ATOM 651 N N . ARG A 1 81 ? 18.711 -29.543 -33.239 1.00 47.00 81 ARG A N 1
ATOM 652 C CA . ARG A 1 81 ? 19.174 -30.327 -34.383 1.00 47.00 81 ARG A CA 1
ATOM 653 C C . ARG A 1 81 ? 20.140 -31.369 -33.843 1.00 47.00 81 ARG A C 1
ATOM 655 O O . ARG A 1 81 ? 21.305 -31.068 -33.612 1.00 47.00 81 ARG A O 1
ATOM 662 N N . GLU A 1 82 ? 19.630 -32.572 -33.630 1.00 45.66 82 GLU A N 1
ATOM 663 C CA . GLU A 1 82 ? 20.430 -33.772 -33.842 1.00 45.66 82 GLU A CA 1
ATOM 664 C C . GLU A 1 82 ? 20.542 -33.965 -35.357 1.00 45.66 82 GLU A C 1
ATOM 666 O O . GLU A 1 82 ? 19.513 -34.026 -36.029 1.00 45.66 82 GLU A O 1
ATOM 671 N N . PHE A 1 83 ? 21.768 -33.919 -35.878 1.00 41.31 83 PHE A N 1
ATOM 672 C CA . PHE A 1 83 ? 22.347 -34.793 -36.909 1.00 41.31 83 PHE A CA 1
ATOM 673 C C . PHE A 1 83 ? 23.811 -34.393 -37.108 1.00 41.31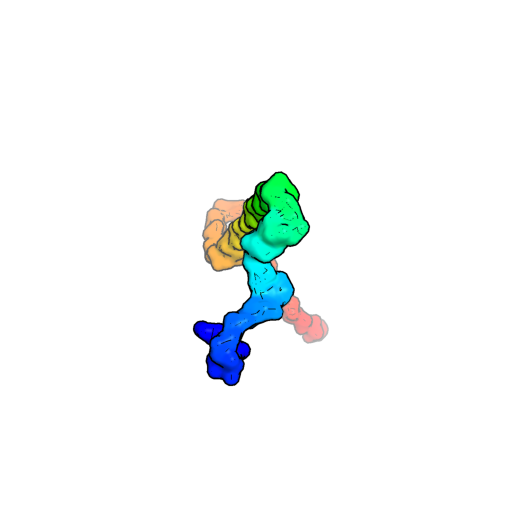 83 PHE A C 1
ATOM 675 O O . PHE A 1 83 ? 24.064 -33.193 -37.370 1.00 41.31 83 PHE A O 1
#